Protein AF-A0A949JPJ9-F1 (afdb_monomer_lite)

pLDDT: mean 74.1, std 11.25, range [45.0, 89.06]

Foldseek 3Di:
DDDPCCVPLVVCVVVVVDDPVSVVVVVVVCVVDVVSVVVSVVVVVVCVVVVVPPPPPPPPVVVVVVCVVVVVVCPVVVVVVVVVVVLVVVLVVLVVVLVVCVVDPDPVSVVSVVVSVVSVVVVVVVVVVVVVCVVPVPCPPDDD

Radius of gyration: 37.32 Å; chains: 1; bounding box: 60×47×102 Å

Sequence (144 aa):
MSCNRMESDGMRYLDHEMTADEIAEFEKHLTECGTCRTMMEEMGRLDAFTGRMKIKDPVDSFMEGYWKSIYRRFERKTAWIVIIAGASVAVLYLLIMMFREIGKLTFGTGVMLVLLAGLITLLISVIRERFHQKKSDRYKDIVR

Secondary structure (DSSP, 8-state):
---THHHHHHHHHHTT-S-HHHHHHHHHHHHH-HHHHHHHHHHHHHHHHHTT-----THHHHHHHHHHHHHHHHHHHHHHHHHHHHHHHHHHHHHHHHHHHTT---HHHHHHHHHHHHHHHHHHHHHHHHHHHHHH-TTTT---

Structure (mmCIF, N/CA/C/O backbone):
data_AF-A0A949JPJ9-F1
#
_entry.id   AF-A0A949JPJ9-F1
#
loop_
_atom_site.group_PDB
_atom_site.id
_atom_site.type_symbol
_atom_site.label_atom_id
_atom_site.label_alt_id
_atom_site.label_comp_id
_atom_site.label_asym_id
_atom_site.label_entity_id
_atom_site.label_seq_id
_atom_site.pdbx_PDB_ins_code
_atom_site.Cartn_x
_atom_site.Cartn_y
_atom_site.Cartn_z
_atom_site.occupancy
_atom_site.B_iso_or_equiv
_atom_site.auth_seq_id
_atom_site.auth_comp_id
_atom_site.auth_asym_id
_atom_site.auth_atom_id
_atom_site.pdbx_PDB_model_num
ATOM 1 N N . MET A 1 1 ? -21.372 -12.791 58.513 1.00 45.00 1 MET A N 1
ATOM 2 C CA . MET A 1 1 ? -20.885 -14.125 58.110 1.00 45.00 1 MET A CA 1
ATOM 3 C C . MET A 1 1 ? -20.699 -14.092 56.607 1.00 45.00 1 MET A C 1
ATOM 5 O O . MET A 1 1 ? -21.661 -13.811 55.908 1.00 45.00 1 MET A O 1
ATOM 9 N N . SER A 1 2 ? -19.465 -14.240 56.136 1.00 52.78 2 SER A N 1
ATOM 10 C CA . SER A 1 2 ? -19.103 -14.223 54.716 1.00 52.78 2 SER A CA 1
ATOM 11 C C . SER A 1 2 ? -19.621 -15.490 54.037 1.00 52.78 2 SER A C 1
ATOM 13 O O . SER A 1 2 ? -19.233 -16.595 54.415 1.00 52.78 2 SER A O 1
ATOM 15 N N . CYS A 1 3 ? -20.527 -15.349 53.073 1.00 69.00 3 CYS A N 1
ATOM 16 C CA . CYS A 1 3 ? -20.958 -16.470 52.249 1.00 69.00 3 CYS A CA 1
ATOM 17 C C . CYS A 1 3 ? -19.952 -16.671 51.106 1.00 69.00 3 CYS A C 1
ATOM 19 O O . CYS A 1 3 ? -19.842 -15.808 50.240 1.00 69.00 3 CYS A O 1
ATOM 21 N N . ASN A 1 4 ? -19.244 -17.805 51.091 1.00 72.69 4 ASN A N 1
ATOM 22 C CA . ASN A 1 4 ? -18.257 -18.118 50.046 1.00 72.69 4 ASN A CA 1
ATOM 23 C C . ASN A 1 4 ? -18.875 -18.357 48.657 1.00 72.69 4 ASN A C 1
ATOM 25 O O . ASN A 1 4 ? -18.163 -18.246 47.668 1.00 72.69 4 ASN A O 1
ATOM 29 N N . ARG A 1 5 ? -20.183 -18.658 48.552 1.00 74.94 5 ARG A N 1
ATOM 30 C CA . ARG A 1 5 ? -20.838 -18.881 47.244 1.00 74.94 5 ARG A CA 1
ATOM 31 C C . ARG A 1 5 ? -20.842 -17.631 46.369 1.00 74.94 5 ARG A C 1
ATOM 33 O O . ARG A 1 5 ? -20.810 -17.743 45.153 1.00 74.94 5 ARG A O 1
ATOM 40 N N . MET A 1 6 ? -20.850 -16.443 46.972 1.00 76.69 6 MET A N 1
ATOM 41 C CA . MET A 1 6 ? -20.872 -15.190 46.215 1.00 76.69 6 MET A CA 1
ATOM 42 C C . MET A 1 6 ? -19.583 -14.964 45.408 1.00 76.69 6 MET A C 1
ATOM 44 O O . MET A 1 6 ? -19.630 -14.344 44.351 1.00 76.69 6 MET A O 1
ATOM 48 N N . GLU A 1 7 ? -18.448 -15.481 45.886 1.00 72.38 7 GLU A N 1
ATOM 49 C CA . GLU A 1 7 ? -17.140 -15.303 45.246 1.00 72.38 7 GLU A CA 1
ATOM 50 C C . GLU A 1 7 ? -17.019 -16.097 43.934 1.00 72.38 7 GLU A C 1
ATOM 52 O O . GLU A 1 7 ? -16.383 -15.626 42.995 1.00 72.38 7 GLU A O 1
ATOM 57 N N . SER A 1 8 ? -17.669 -17.264 43.836 1.00 78.81 8 SER A N 1
ATOM 58 C CA . SER A 1 8 ? -17.659 -18.101 42.629 1.00 78.81 8 SER A CA 1
ATOM 59 C C . SER A 1 8 ? -18.880 -17.894 41.736 1.00 78.81 8 SER A C 1
ATOM 61 O O . SER A 1 8 ? -18.748 -17.788 40.518 1.00 78.81 8 SER A O 1
ATOM 63 N N . ASP A 1 9 ? -20.073 -17.849 42.327 1.00 85.00 9 ASP A N 1
ATOM 64 C CA . ASP A 1 9 ? -21.324 -17.977 41.578 1.00 85.00 9 ASP A CA 1
ATOM 65 C C . ASP A 1 9 ? -21.844 -16.609 41.112 1.00 85.00 9 ASP A C 1
ATOM 67 O O . ASP A 1 9 ? -22.462 -16.514 40.054 1.00 85.00 9 ASP A O 1
ATOM 71 N N . GLY A 1 10 ? -21.527 -15.529 41.841 1.00 84.56 10 GLY A N 1
ATOM 72 C CA . GLY A 1 10 ? -21.972 -14.171 41.508 1.00 84.56 10 GLY A CA 1
ATOM 73 C C . GLY A 1 10 ? -21.426 -13.659 40.171 1.00 84.56 10 GLY A C 1
ATOM 74 O O . GLY A 1 10 ? -22.181 -13.114 39.369 1.00 84.56 10 GLY A O 1
ATOM 75 N N . MET A 1 11 ? -20.136 -13.887 39.898 1.00 83.06 11 MET A N 1
ATOM 76 C CA . MET A 1 11 ? -19.514 -13.501 38.622 1.00 83.06 11 MET A CA 1
ATOM 77 C C . MET A 1 11 ? -20.040 -14.348 37.460 1.00 83.06 11 MET A C 1
ATOM 79 O O . MET A 1 11 ? -20.464 -13.797 36.451 1.00 83.06 11 MET A O 1
ATOM 83 N N . ARG A 1 12 ? -20.120 -15.676 37.634 1.00 87.62 12 ARG A N 1
ATOM 84 C CA . ARG A 1 12 ? -20.667 -16.590 36.613 1.00 87.62 12 ARG A CA 1
ATOM 85 C C . ARG A 1 12 ? -22.110 -16.245 36.240 1.00 87.62 12 ARG A C 1
ATOM 87 O O . ARG A 1 12 ? -22.496 -16.384 35.081 1.00 87.62 12 ARG A O 1
ATOM 94 N N . TYR A 1 13 ? -22.905 -15.810 37.218 1.00 86.19 13 TYR A N 1
ATOM 95 C CA . TYR A 1 13 ? -24.275 -15.362 36.999 1.00 86.19 13 TYR A CA 1
ATOM 96 C C . TYR A 1 13 ? -24.336 -14.060 36.179 1.00 86.19 13 TYR A C 1
ATOM 98 O O . TYR A 1 13 ? -25.140 -13.969 35.251 1.00 86.19 13 TYR A O 1
ATOM 106 N N . LEU A 1 14 ? -23.474 -13.077 36.477 1.00 82.62 14 LEU A N 1
ATOM 107 C CA . LEU A 1 14 ? -23.388 -11.806 35.738 1.00 82.62 14 LEU A CA 1
ATOM 108 C C . LEU A 1 14 ? -22.874 -11.984 34.302 1.00 82.62 14 LEU A C 1
ATOM 110 O O . LEU A 1 14 ? -23.407 -11.361 33.389 1.00 82.62 14 LEU A O 1
ATOM 114 N N . ASP A 1 15 ? -21.899 -12.870 34.098 1.00 83.31 15 ASP A N 1
ATOM 115 C CA . ASP A 1 15 ? -21.307 -13.157 32.785 1.00 83.31 15 ASP A CA 1
ATOM 116 C C . ASP A 1 15 ? -22.159 -14.128 31.935 1.00 83.31 15 ASP A C 1
ATOM 118 O O . ASP A 1 15 ? -21.787 -14.479 30.816 1.00 83.31 15 ASP A O 1
ATOM 122 N N . HIS A 1 16 ? -23.327 -14.551 32.440 1.00 83.31 16 HIS A N 1
ATOM 123 C CA . HIS A 1 16 ? -24.234 -15.511 31.795 1.00 83.31 16 HIS A CA 1
ATOM 124 C C . HIS A 1 16 ? -23.594 -16.880 31.478 1.00 83.31 16 HIS A C 1
ATOM 126 O O . HIS A 1 16 ? -23.968 -17.547 30.512 1.00 83.31 16 HIS A O 1
ATOM 132 N N . GLU A 1 17 ? -22.664 -17.337 32.319 1.00 87.56 17 GLU A N 1
ATOM 133 C CA . GLU A 1 17 ? -21.939 -18.609 32.160 1.00 87.56 17 GLU A CA 1
ATOM 134 C C . GLU A 1 17 ? -22.577 -19.787 32.924 1.00 87.56 17 GLU A C 1
ATOM 136 O O . GLU A 1 17 ? -22.012 -20.883 33.000 1.00 87.56 17 GLU A O 1
ATOM 141 N N . MET A 1 18 ? -23.744 -19.570 33.534 1.00 88.81 18 MET A N 1
ATOM 142 C CA . MET A 1 18 ? -24.477 -20.589 34.288 1.00 88.81 18 MET A CA 1
ATOM 143 C C . MET A 1 18 ? -25.551 -21.270 33.438 1.00 88.81 18 MET A C 1
ATOM 145 O O . MET A 1 18 ? -26.217 -20.653 32.606 1.00 88.81 18 MET A O 1
ATOM 149 N N . THR A 1 19 ? -25.753 -22.560 33.684 1.00 89.06 19 THR A N 1
ATOM 150 C CA . THR A 1 19 ? -26.879 -23.320 33.130 1.00 89.06 19 THR A CA 1
ATOM 151 C C . THR A 1 19 ? -28.195 -22.952 33.825 1.00 89.06 19 THR A C 1
ATOM 153 O O . THR A 1 19 ? -28.204 -22.390 34.919 1.00 89.06 19 THR A O 1
ATOM 156 N N . ALA A 1 20 ? -29.336 -23.286 33.213 1.00 87.50 20 ALA A N 1
ATOM 157 C CA . ALA A 1 20 ? -30.656 -22.957 33.766 1.00 87.50 20 ALA A CA 1
ATOM 158 C C . ALA A 1 20 ? -30.894 -23.543 35.174 1.00 87.50 20 ALA A C 1
ATOM 160 O O . ALA A 1 20 ? -31.513 -22.892 36.015 1.00 87.50 20 ALA A O 1
ATOM 161 N N . ASP A 1 21 ? -30.366 -24.741 35.440 1.00 87.69 21 ASP A N 1
ATOM 162 C CA . ASP A 1 21 ? -30.490 -25.403 36.742 1.00 87.69 21 ASP A CA 1
ATOM 163 C C . ASP A 1 21 ? -29.634 -24.707 37.816 1.00 87.69 21 ASP A C 1
ATOM 165 O O . ASP A 1 21 ? -30.104 -24.475 38.931 1.00 87.69 21 ASP A O 1
ATOM 169 N N . GLU A 1 22 ? -28.406 -24.302 37.466 1.00 86.69 22 GLU A N 1
ATOM 170 C CA . GLU A 1 22 ? -27.508 -23.548 38.353 1.00 86.69 22 GLU A CA 1
ATOM 171 C C . GLU A 1 22 ? -28.067 -22.157 38.684 1.00 86.69 22 GLU A C 1
ATOM 173 O O . GLU A 1 22 ? -27.981 -21.711 39.828 1.00 86.69 22 GLU A O 1
ATOM 178 N N . ILE A 1 23 ? -28.689 -21.493 37.704 1.00 86.75 23 ILE A N 1
ATOM 179 C CA . ILE A 1 23 ? -29.367 -20.207 37.901 1.00 86.75 23 ILE A CA 1
ATOM 180 C C . ILE A 1 23 ? -30.493 -20.354 38.925 1.00 86.75 23 ILE A C 1
ATOM 182 O O . ILE A 1 23 ? -30.546 -19.596 39.892 1.00 86.75 23 ILE A O 1
ATOM 186 N N . ALA A 1 24 ? -31.362 -21.355 38.763 1.00 87.94 24 ALA A N 1
ATOM 187 C CA . ALA A 1 24 ? -32.480 -21.575 39.677 1.00 87.94 24 ALA A CA 1
ATOM 188 C C . ALA A 1 24 ? -32.014 -21.897 41.110 1.00 87.94 24 ALA A C 1
ATOM 190 O O . ALA A 1 24 ? -32.668 -21.517 42.086 1.00 87.94 24 ALA A O 1
ATOM 191 N N . GLU A 1 25 ? -30.888 -22.599 41.262 1.00 87.69 25 GLU A N 1
ATOM 192 C CA . GLU A 1 25 ? -30.287 -22.867 42.569 1.00 87.69 25 GLU A CA 1
ATOM 193 C C . GLU A 1 25 ? -29.701 -21.596 43.205 1.00 87.69 25 GLU A C 1
ATOM 195 O O . GLU A 1 25 ? -29.910 -21.336 44.395 1.00 87.69 25 GLU A O 1
ATOM 200 N N . PHE A 1 26 ? -29.013 -20.774 42.413 1.00 86.81 26 PHE A N 1
ATOM 201 C CA . PHE A 1 26 ? -28.433 -19.519 42.879 1.00 86.81 26 PHE A CA 1
ATOM 202 C C . PHE A 1 26 ? -29.508 -18.483 43.240 1.00 86.81 26 PHE A C 1
ATOM 204 O O . PHE A 1 26 ? -29.418 -17.834 44.282 1.00 86.81 26 PHE A O 1
ATOM 211 N N . GLU A 1 27 ? -30.590 -18.385 42.468 1.00 87.81 27 GLU A N 1
ATOM 212 C CA . GLU A 1 27 ? -31.729 -17.516 42.786 1.00 87.81 27 GLU A CA 1
ATOM 213 C C . GLU A 1 27 ? -32.408 -17.914 44.101 1.00 87.81 27 GLU A C 1
ATOM 215 O O . GLU A 1 27 ? -32.699 -17.050 44.933 1.00 87.81 27 GLU A O 1
ATOM 220 N N . LYS A 1 28 ? -32.592 -19.218 44.352 1.00 88.12 28 LYS A N 1
ATOM 221 C CA . LYS A 1 28 ? -33.067 -19.703 45.660 1.00 88.12 28 LYS A CA 1
ATOM 222 C C . LYS A 1 28 ? -32.140 -19.245 46.781 1.00 88.12 28 LYS A C 1
ATOM 224 O O . LYS A 1 28 ? -32.609 -18.703 47.781 1.00 88.12 28 LYS A O 1
ATOM 229 N N . HIS A 1 29 ? -30.829 -19.360 46.591 1.00 86.44 29 HIS A N 1
ATOM 230 C CA . HIS A 1 29 ? -29.860 -18.879 47.570 1.00 86.44 29 HIS A CA 1
ATOM 231 C C . HIS A 1 29 ? -29.969 -17.361 47.827 1.00 86.44 29 HIS A C 1
ATOM 233 O O . HIS A 1 29 ? -29.903 -16.931 48.980 1.00 86.44 29 HIS A O 1
ATOM 239 N N . LEU A 1 30 ? -30.221 -16.543 46.800 1.0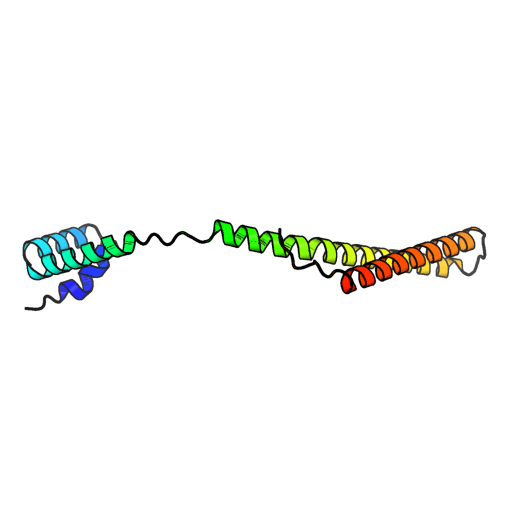0 85.44 30 LEU A N 1
ATOM 240 C CA . LEU A 1 30 ? -30.454 -15.096 46.946 1.00 85.44 30 LEU A CA 1
ATOM 241 C C . LEU A 1 30 ? -31.743 -14.765 47.722 1.00 85.44 30 LEU A C 1
ATOM 243 O O . LEU A 1 30 ? -31.840 -13.706 48.360 1.00 85.44 30 LEU A O 1
ATOM 247 N N . THR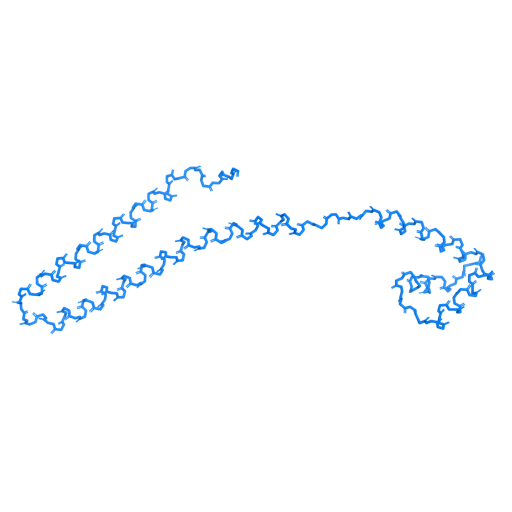 A 1 31 ? -32.742 -15.655 47.710 1.00 86.38 31 THR A N 1
ATOM 248 C CA . THR A 1 31 ? -33.947 -15.488 48.541 1.00 86.38 31 THR A CA 1
ATOM 249 C C . THR A 1 31 ? -33.674 -15.735 50.026 1.00 86.38 31 THR A C 1
ATOM 251 O O . THR A 1 31 ? -34.223 -15.023 50.869 1.00 86.38 31 THR A O 1
ATOM 254 N N . GLU A 1 32 ? -32.770 -16.661 50.341 1.00 85.81 32 GLU A N 1
ATOM 255 C CA . GLU A 1 32 ? -32.435 -17.072 51.710 1.00 85.81 32 GLU A CA 1
ATOM 256 C C . GLU A 1 32 ? -31.308 -16.230 52.331 1.00 85.81 32 GLU A C 1
ATOM 258 O O . GLU A 1 32 ? -31.281 -16.008 53.543 1.00 85.81 32 GLU A O 1
ATOM 263 N N . CYS A 1 33 ? -30.380 -15.722 51.514 1.00 86.31 33 CYS A N 1
ATOM 264 C CA . CYS A 1 33 ? -29.193 -15.006 51.969 1.00 86.31 33 CYS A CA 1
ATOM 265 C C . CYS A 1 33 ? -29.270 -13.500 51.670 1.00 86.31 33 CYS A C 1
ATOM 267 O O . CYS A 1 33 ? -28.976 -13.039 50.565 1.00 86.31 33 CYS A O 1
ATOM 269 N N . GLY A 1 34 ? -29.603 -12.703 52.692 1.00 82.06 34 GLY A N 1
ATOM 270 C CA . GLY A 1 34 ? -29.689 -11.242 52.568 1.00 82.06 34 GLY A CA 1
ATOM 271 C C . GLY A 1 34 ? -28.367 -10.563 52.182 1.00 82.06 34 GLY A C 1
ATOM 272 O O . GLY A 1 34 ? -28.383 -9.577 51.456 1.00 82.06 34 GLY A O 1
ATOM 273 N N . THR A 1 35 ? -27.219 -11.105 52.601 1.00 83.81 35 THR A N 1
ATOM 274 C CA . THR A 1 35 ? -25.894 -10.555 52.257 1.00 83.81 35 THR A CA 1
ATOM 275 C C . THR A 1 35 ? -25.557 -10.698 50.775 1.00 83.81 35 THR A C 1
ATOM 277 O O . THR A 1 35 ? -25.060 -9.749 50.175 1.00 83.81 35 THR A O 1
ATOM 280 N N . CYS A 1 36 ? -25.850 -11.854 50.171 1.00 83.75 36 CYS A N 1
ATOM 281 C CA . CYS A 1 36 ? -25.592 -12.085 48.747 1.00 83.75 36 CYS A CA 1
ATOM 282 C C . CYS A 1 36 ? -26.517 -11.240 47.867 1.00 83.75 36 CYS A C 1
ATOM 284 O O . CYS A 1 36 ? -26.081 -10.719 46.845 1.00 83.75 36 CYS A O 1
ATOM 286 N N . ARG A 1 37 ? -27.765 -11.027 48.307 1.00 85.56 37 ARG A N 1
ATOM 287 C CA . ARG A 1 37 ? -28.707 -10.126 47.632 1.00 85.56 37 ARG A CA 1
ATOM 288 C C . ARG A 1 37 ? -28.180 -8.696 47.557 1.00 85.56 37 ARG A C 1
ATOM 290 O O . ARG A 1 37 ? -28.118 -8.140 46.467 1.00 85.56 37 ARG A O 1
ATOM 297 N N . THR A 1 38 ? -27.754 -8.128 48.686 1.00 85.69 38 THR A N 1
ATOM 298 C CA . THR A 1 38 ? -27.206 -6.763 48.713 1.00 85.69 38 THR A CA 1
ATOM 299 C C . THR A 1 38 ? -25.985 -6.633 47.802 1.00 85.69 38 THR A C 1
ATOM 301 O O . THR A 1 38 ? -25.875 -5.667 47.055 1.00 85.69 38 THR A O 1
ATOM 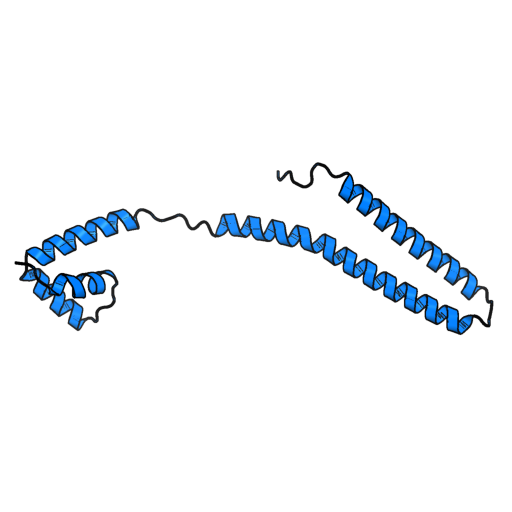304 N N . MET A 1 39 ? -25.097 -7.629 47.808 1.00 83.56 39 MET A N 1
ATOM 305 C CA . MET A 1 39 ? -23.889 -7.614 46.981 1.00 83.56 39 MET A CA 1
ATOM 306 C C . MET A 1 39 ? -24.204 -7.709 45.475 1.00 83.56 39 MET A C 1
ATOM 308 O O . MET A 1 39 ? -23.602 -6.990 44.681 1.00 83.56 39 MET A O 1
ATOM 312 N N . MET A 1 40 ? -25.192 -8.523 45.080 1.00 86.19 40 MET A N 1
ATOM 313 C CA . MET A 1 40 ? -25.695 -8.577 43.699 1.00 86.19 40 MET A CA 1
ATOM 314 C C . MET A 1 40 ? -26.333 -7.255 43.252 1.00 86.19 40 MET A C 1
ATOM 316 O O . MET A 1 40 ? -26.117 -6.815 42.124 1.00 86.19 40 MET A O 1
ATOM 320 N N . GLU A 1 41 ? -27.090 -6.592 44.129 1.00 85.56 41 GLU A N 1
ATOM 321 C CA . GLU A 1 41 ? -27.666 -5.274 43.837 1.00 85.56 41 GLU A CA 1
ATOM 322 C C . GLU A 1 41 ? -26.582 -4.201 43.646 1.00 85.56 41 GLU A C 1
ATOM 324 O O . GLU A 1 41 ? -26.697 -3.349 42.762 1.00 85.56 41 GLU A O 1
ATOM 329 N N . GLU A 1 42 ? -25.515 -4.236 44.447 1.00 85.31 42 GLU A N 1
ATOM 330 C CA . GLU A 1 42 ? -24.371 -3.329 44.310 1.00 85.31 42 GLU A CA 1
ATOM 331 C C . GLU A 1 42 ? -23.602 -3.559 43.002 1.00 85.31 42 GLU A C 1
ATOM 333 O O . GLU A 1 42 ? -23.307 -2.594 42.291 1.00 85.31 42 GLU A O 1
ATOM 338 N N . MET A 1 43 ? -23.339 -4.818 42.636 1.00 81.69 43 MET A N 1
ATOM 339 C CA . MET A 1 43 ? -22.692 -5.163 41.363 1.00 81.69 43 MET A CA 1
ATOM 340 C C . MET A 1 43 ? -23.549 -4.767 40.156 1.00 81.69 43 MET A C 1
ATOM 342 O O . MET A 1 43 ? -23.038 -4.143 39.228 1.00 81.69 43 MET A O 1
ATOM 346 N N . GLY A 1 44 ? -24.861 -5.024 40.195 1.00 80.44 44 GLY A N 1
ATOM 347 C CA . GLY A 1 44 ? -25.780 -4.613 39.130 1.00 80.44 44 GLY A CA 1
ATOM 348 C C . GLY A 1 44 ? -25.848 -3.092 38.949 1.00 80.44 44 GLY A C 1
ATOM 349 O O . GLY A 1 44 ? -25.982 -2.596 37.830 1.00 80.44 44 GLY A O 1
ATOM 350 N N . ARG A 1 45 ? -25.688 -2.314 40.031 1.00 82.00 45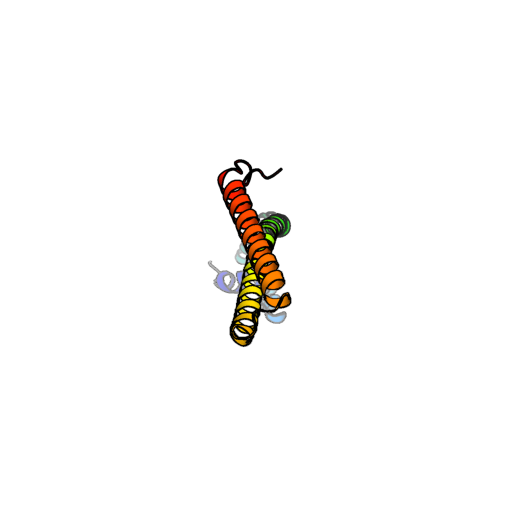 ARG A N 1
ATOM 351 C CA . ARG A 1 45 ? -25.555 -0.850 39.926 1.00 82.00 45 ARG A CA 1
ATOM 352 C C . ARG A 1 45 ? -24.271 -0.457 39.206 1.00 82.00 45 ARG A C 1
ATOM 354 O O . ARG A 1 45 ? -24.328 0.429 38.357 1.00 82.00 45 ARG A O 1
ATOM 361 N N . LEU A 1 46 ? -23.139 -1.083 39.533 1.00 78.31 46 LEU A N 1
ATOM 362 C CA . LEU A 1 46 ? -21.859 -0.805 38.876 1.00 78.31 46 LEU A CA 1
ATOM 363 C C . LEU A 1 46 ? -21.910 -1.137 37.383 1.00 78.31 46 LEU A C 1
ATOM 365 O O . LEU A 1 46 ? -21.517 -0.289 36.585 1.00 78.31 46 LEU A O 1
ATOM 369 N N . ASP A 1 47 ? -22.481 -2.284 37.014 1.00 75.56 47 ASP A N 1
ATOM 370 C CA . ASP A 1 47 ? -22.680 -2.676 35.615 1.00 75.56 47 ASP A CA 1
ATOM 371 C C . ASP A 1 47 ? -23.568 -1.673 34.854 1.00 75.56 47 ASP A C 1
ATOM 373 O O . ASP A 1 47 ? -23.228 -1.192 33.773 1.00 75.56 47 ASP A O 1
ATOM 377 N N . ALA A 1 48 ? -24.653 -1.201 35.475 1.00 74.94 48 ALA A N 1
ATOM 378 C CA . ALA A 1 48 ? -25.491 -0.152 34.893 1.00 74.94 48 ALA A CA 1
ATOM 379 C C . ALA A 1 48 ? -24.769 1.210 34.746 1.00 74.94 48 ALA A C 1
ATOM 381 O O . ALA A 1 48 ? -25.158 2.047 33.921 1.00 74.94 48 ALA A O 1
ATOM 382 N N . PHE A 1 49 ? -23.736 1.491 35.547 1.00 72.56 49 PHE A N 1
ATOM 383 C CA . PHE A 1 49 ? -22.901 2.689 35.399 1.00 72.56 49 PHE A CA 1
ATOM 384 C C . PHE A 1 49 ? -21.832 2.519 34.313 1.00 72.56 49 PHE A C 1
ATOM 386 O O . PHE A 1 49 ? -21.635 3.445 33.523 1.00 72.56 49 PHE A O 1
ATOM 393 N N . THR A 1 50 ? -21.180 1.360 34.229 1.00 68.19 50 THR A N 1
ATOM 394 C CA . THR A 1 50 ? -20.136 1.073 33.234 1.00 68.19 50 THR A CA 1
ATOM 395 C C . THR A 1 50 ? -20.718 0.807 31.848 1.00 68.19 50 THR A C 1
ATOM 397 O O . THR A 1 50 ? -20.207 1.354 30.874 1.00 68.19 50 THR A O 1
ATOM 400 N N . GLY A 1 51 ? -21.844 0.099 31.737 1.00 65.12 51 GLY A N 1
ATOM 401 C CA . GLY A 1 51 ? -22.548 -0.152 30.473 1.00 65.12 51 GLY A CA 1
ATOM 402 C C . GLY A 1 51 ? -23.090 1.116 29.796 1.00 65.12 51 GLY A C 1
ATOM 403 O O . GLY A 1 51 ? -23.277 1.155 28.579 1.00 65.12 51 GLY A O 1
ATOM 404 N N . ARG A 1 52 ? -23.283 2.205 30.557 1.00 58.88 52 ARG A N 1
ATOM 405 C CA . ARG A 1 52 ? -23.615 3.536 30.011 1.00 58.88 52 ARG A CA 1
ATOM 406 C C . ARG A 1 52 ? -22.416 4.259 29.403 1.00 58.88 52 ARG A C 1
ATOM 408 O O . ARG A 1 52 ? -22.612 5.164 28.590 1.00 58.88 52 ARG A O 1
ATOM 415 N N . MET A 1 53 ? -21.190 3.843 29.716 1.00 58.00 53 MET A N 1
ATOM 416 C CA . MET A 1 53 ? -19.999 4.245 28.972 1.00 58.00 53 MET A CA 1
ATOM 417 C C . MET A 1 53 ? -19.893 3.387 27.715 1.00 58.00 53 MET A C 1
ATOM 419 O O . MET A 1 53 ? -18.984 2.579 27.554 1.00 58.00 53 MET A O 1
ATOM 423 N N . LYS A 1 54 ? -20.846 3.567 26.798 1.00 56.09 54 LYS A N 1
ATOM 424 C CA . LYS A 1 54 ? -20.737 3.027 25.447 1.00 56.09 54 LYS A CA 1
ATOM 425 C C . LYS A 1 54 ? -19.574 3.762 24.780 1.00 56.09 54 LYS A C 1
ATOM 427 O O . LYS A 1 54 ? -19.745 4.866 24.260 1.00 56.09 54 LYS A O 1
ATOM 432 N N . ILE A 1 55 ? -18.370 3.198 24.892 1.00 58.28 55 ILE A N 1
ATOM 433 C CA . ILE A 1 55 ? -17.190 3.681 24.182 1.00 58.28 55 ILE A CA 1
ATOM 434 C C . ILE A 1 55 ? -17.589 3.684 22.713 1.00 58.28 55 ILE A C 1
ATOM 436 O O . ILE A 1 55 ? -17.936 2.653 22.144 1.00 58.28 55 ILE A O 1
ATOM 440 N N . LYS A 1 56 ? -17.655 4.879 22.132 1.00 54.03 56 LYS A N 1
ATOM 441 C CA . LYS A 1 56 ? -17.982 5.054 20.724 1.00 54.03 56 LYS A CA 1
ATOM 442 C C . LYS A 1 56 ? -16.893 4.335 19.934 1.00 54.03 56 LYS A C 1
ATOM 444 O O . LYS A 1 56 ? -15.756 4.800 19.951 1.00 54.03 56 LYS A O 1
ATOM 449 N N . ASP A 1 57 ? -17.237 3.214 19.304 1.00 56.78 57 ASP A N 1
ATOM 450 C CA . ASP A 1 57 ? -16.317 2.429 18.483 1.00 56.78 57 ASP A CA 1
ATOM 451 C C . ASP A 1 57 ? -15.609 3.362 17.487 1.00 56.78 57 ASP A C 1
ATOM 453 O O . ASP A 1 57 ? -16.264 3.941 16.615 1.00 56.78 57 ASP A O 1
ATOM 457 N N . PRO A 1 58 ? -14.282 3.562 17.592 1.00 57.66 58 PRO A N 1
ATOM 458 C CA . PRO A 1 58 ? -13.553 4.475 16.716 1.00 57.66 58 PRO A CA 1
ATOM 459 C C . PRO A 1 58 ? -13.290 3.855 15.332 1.00 57.66 58 PRO A C 1
ATOM 461 O O . PRO A 1 58 ? -12.387 4.287 14.619 1.00 57.66 58 PRO A O 1
ATOM 464 N N . VAL A 1 59 ? -14.036 2.814 14.957 1.00 59.31 59 VAL A N 1
ATOM 465 C CA . VAL A 1 59 ? -13.686 1.923 13.849 1.00 59.31 59 VAL A CA 1
ATOM 466 C C . VAL A 1 59 ? -13.887 2.607 12.497 1.00 59.31 59 VAL A C 1
ATOM 468 O O . VAL A 1 59 ? -13.001 2.528 11.648 1.00 59.31 59 VAL A O 1
ATOM 471 N N . ASP A 1 60 ? -14.967 3.366 12.313 1.00 57.91 60 ASP A N 1
ATOM 472 C CA . ASP A 1 60 ? -15.304 3.873 10.977 1.00 57.91 60 ASP A CA 1
ATOM 473 C C . ASP A 1 60 ? -14.435 5.067 10.551 1.00 57.91 60 ASP A C 1
ATOM 475 O O . ASP A 1 60 ? -13.861 5.070 9.460 1.00 57.91 60 ASP A O 1
ATOM 479 N N . SER A 1 61 ? -14.235 6.058 11.426 1.00 57.66 61 SER A N 1
ATOM 480 C CA . SER A 1 61 ? -13.439 7.247 11.080 1.00 57.66 61 SER A CA 1
ATOM 481 C C . SER A 1 61 ? -11.934 6.966 11.005 1.00 57.66 61 SER A C 1
ATOM 483 O O . SER A 1 61 ? -11.218 7.610 10.232 1.00 57.66 61 SER A O 1
ATOM 485 N N . PHE A 1 62 ? -11.437 5.992 11.773 1.00 59.78 62 PHE A N 1
ATOM 486 C CA . PHE A 1 62 ? -10.029 5.602 11.744 1.00 59.78 62 PHE A CA 1
ATOM 487 C C . PHE A 1 62 ? -9.694 4.755 10.508 1.00 59.78 62 PHE A C 1
ATOM 489 O O . PHE A 1 62 ? -8.657 4.971 9.871 1.00 59.78 62 PHE A O 1
ATOM 496 N N . MET A 1 63 ? -10.584 3.834 10.118 1.00 59.97 63 MET A N 1
ATOM 497 C CA . MET A 1 63 ? -10.370 2.983 8.944 1.00 59.97 63 MET A CA 1
ATOM 498 C C . MET A 1 63 ? -10.390 3.782 7.643 1.00 59.97 63 MET A C 1
ATOM 500 O O . MET A 1 63 ? -9.503 3.599 6.804 1.00 59.97 63 MET A O 1
ATOM 504 N N . GLU A 1 64 ? -11.322 4.726 7.486 1.00 61.41 64 GLU A N 1
ATOM 505 C CA . GLU A 1 64 ? -11.377 5.566 6.285 1.00 61.41 64 GLU A CA 1
ATOM 506 C C . GLU A 1 64 ? -10.079 6.360 6.069 1.00 61.41 64 GLU A C 1
ATOM 508 O O . GLU A 1 64 ? -9.556 6.413 4.952 1.00 61.41 64 GLU A O 1
ATOM 513 N N . GLY A 1 65 ? -9.504 6.936 7.131 1.00 62.38 65 GLY A N 1
ATOM 514 C CA . GLY A 1 65 ? -8.245 7.683 7.051 1.00 62.38 65 GLY A CA 1
ATOM 515 C C . GLY A 1 65 ? -7.041 6.803 6.698 1.00 62.38 65 GLY A C 1
ATOM 516 O O . GLY A 1 65 ? -6.225 7.166 5.839 1.00 62.38 65 GLY A O 1
ATOM 517 N N . TYR A 1 66 ? -6.952 5.623 7.317 1.00 62.62 66 TYR A N 1
ATOM 518 C CA . TYR A 1 66 ? -5.856 4.677 7.114 1.00 62.62 66 TYR A CA 1
ATOM 519 C C . TYR A 1 66 ? -5.796 4.181 5.662 1.00 62.62 66 TYR A C 1
ATOM 521 O O . TYR A 1 66 ? -4.769 4.351 4.989 1.00 62.62 66 TYR A O 1
ATOM 529 N N . TRP A 1 67 ? -6.920 3.691 5.130 1.00 58.22 67 TRP A N 1
ATOM 530 C CA . TRP A 1 67 ? -7.015 3.187 3.757 1.00 58.22 67 TRP A CA 1
ATOM 531 C C . TRP A 1 67 ? -6.722 4.266 2.713 1.00 58.22 67 TRP A C 1
ATOM 533 O O . TRP A 1 67 ? -5.954 4.037 1.773 1.00 58.22 67 TRP A O 1
ATOM 543 N N . LYS A 1 68 ? -7.240 5.485 2.906 1.00 60.59 68 LYS A N 1
ATOM 544 C CA . LYS A 1 68 ? -7.030 6.598 1.967 1.00 60.59 68 LYS A CA 1
ATOM 545 C C . LYS A 1 68 ? -5.569 7.056 1.917 1.00 60.59 68 LYS A C 1
ATOM 547 O O . LYS A 1 68 ? -5.153 7.619 0.902 1.00 60.59 68 LYS A O 1
ATOM 552 N N . SER A 1 69 ? -4.795 6.872 2.990 1.00 59.81 69 SER A N 1
ATOM 553 C CA . SER A 1 69 ? -3.369 7.235 3.044 1.00 59.81 69 SER A CA 1
ATOM 554 C C . SER A 1 69 ? -2.469 6.189 2.373 1.00 59.81 69 SER A C 1
ATOM 556 O O . SER A 1 69 ? -1.504 6.541 1.687 1.00 59.81 69 SER A O 1
ATOM 558 N N . ILE A 1 70 ? -2.827 4.912 2.510 1.00 61.03 70 ILE A N 1
ATOM 559 C CA . ILE A 1 70 ? -2.086 3.783 1.950 1.00 61.03 70 ILE A CA 1
ATOM 560 C C . ILE A 1 70 ? -2.327 3.706 0.445 1.00 61.03 70 ILE A C 1
ATOM 562 O O . ILE A 1 70 ? -1.372 3.778 -0.330 1.00 61.03 70 ILE A O 1
ATOM 566 N N . TYR A 1 71 ? -3.585 3.682 0.007 1.00 58.72 71 TYR A N 1
ATOM 567 C CA . TYR A 1 71 ? -3.919 3.467 -1.403 1.00 58.72 71 TYR A CA 1
ATOM 568 C C . TYR A 1 71 ? -3.331 4.555 -2.322 1.00 58.72 71 TYR A C 1
ATOM 570 O O . TYR A 1 71 ? -2.642 4.260 -3.300 1.00 58.72 71 TYR A O 1
ATOM 578 N N . ARG A 1 72 ? -3.457 5.833 -1.925 1.00 58.34 72 ARG A N 1
ATOM 579 C CA . ARG A 1 72 ? -2.908 6.977 -2.682 1.00 58.34 72 ARG A CA 1
ATOM 580 C C . ARG A 1 72 ? -1.379 6.985 -2.766 1.00 58.34 72 ARG A C 1
ATOM 582 O O . ARG A 1 72 ? -0.818 7.542 -3.712 1.00 58.34 72 ARG A O 1
ATOM 589 N N . ARG A 1 73 ? -0.683 6.393 -1.788 1.00 61.22 73 ARG A N 1
ATOM 590 C CA . ARG A 1 73 ? 0.788 6.335 -1.761 1.00 61.22 73 ARG A CA 1
ATOM 591 C C . ARG A 1 73 ? 1.330 5.184 -2.612 1.00 61.22 73 ARG A C 1
ATOM 593 O O . ARG A 1 73 ? 2.424 5.321 -3.169 1.00 61.22 73 ARG A O 1
ATOM 600 N N . PHE A 1 74 ? 0.578 4.089 -2.728 1.00 59.00 74 PHE A N 1
ATOM 601 C CA . PHE A 1 74 ? 0.994 2.911 -3.482 1.00 59.00 74 PHE A CA 1
ATOM 602 C C . PHE A 1 74 ? 0.712 3.018 -4.977 1.00 59.00 74 PHE A C 1
ATOM 604 O O . PHE A 1 74 ? 1.621 2.702 -5.742 1.00 59.00 74 PHE A O 1
ATOM 611 N N . GLU A 1 75 ? -0.436 3.541 -5.417 1.00 64.56 75 GLU A N 1
ATOM 612 C CA . GLU A 1 75 ? -0.768 3.618 -6.854 1.00 64.56 75 GLU A CA 1
ATOM 613 C C . GLU A 1 75 ? 0.311 4.329 -7.674 1.00 64.56 75 GLU A C 1
ATOM 615 O O . GLU A 1 75 ? 0.805 3.808 -8.671 1.00 64.56 75 GLU A O 1
ATOM 620 N N . ARG A 1 76 ? 0.752 5.510 -7.225 1.00 66.31 76 ARG A N 1
ATOM 621 C CA . ARG A 1 76 ? 1.708 6.301 -8.009 1.00 66.31 76 ARG A CA 1
ATOM 622 C C . ARG A 1 76 ? 3.090 5.661 -8.044 1.00 66.31 76 ARG A C 1
ATOM 624 O O . ARG A 1 76 ? 3.735 5.691 -9.082 1.00 66.31 76 ARG A O 1
ATOM 631 N N . LYS A 1 77 ? 3.566 5.081 -6.938 1.00 66.25 77 LYS A N 1
ATOM 632 C CA . LYS A 1 77 ? 4.898 4.454 -6.901 1.00 66.25 77 LYS A CA 1
ATOM 633 C C . LYS A 1 77 ? 4.929 3.128 -7.658 1.00 66.25 77 LYS A C 1
ATOM 635 O O . LYS A 1 77 ? 5.881 2.887 -8.389 1.00 66.25 77 LYS A O 1
ATOM 640 N N . THR A 1 78 ? 3.899 2.300 -7.501 1.00 72.19 78 THR A N 1
ATOM 641 C CA . THR A 1 78 ? 3.816 0.994 -8.171 1.00 72.19 78 THR A CA 1
ATOM 642 C C . THR A 1 78 ? 3.632 1.147 -9.676 1.00 72.19 78 THR A C 1
ATOM 644 O O . THR A 1 78 ? 4.355 0.495 -10.425 1.00 72.19 78 THR A O 1
ATOM 647 N N . ALA A 1 79 ? 2.796 2.086 -10.134 1.00 73.81 79 ALA A N 1
ATOM 648 C CA . ALA A 1 79 ? 2.638 2.375 -11.559 1.00 73.81 79 ALA A CA 1
ATOM 649 C C . ALA A 1 79 ? 3.966 2.772 -12.228 1.00 73.81 79 ALA A C 1
ATOM 651 O O . ALA A 1 79 ? 4.293 2.269 -13.300 1.00 73.81 79 ALA A O 1
ATOM 652 N N . TRP A 1 80 ? 4.782 3.614 -11.580 1.00 73.38 80 TRP A N 1
ATOM 653 C CA . TRP A 1 80 ? 6.097 3.983 -12.119 1.00 73.38 80 TRP A CA 1
ATOM 654 C C . TRP A 1 80 ? 7.080 2.817 -12.158 1.00 73.38 80 TRP A C 1
ATOM 656 O O . TRP A 1 80 ? 7.829 2.701 -13.123 1.00 73.38 80 TRP A O 1
ATOM 666 N N . ILE A 1 81 ? 7.074 1.946 -11.146 1.00 77.81 81 ILE A N 1
ATOM 667 C CA . ILE A 1 81 ? 7.921 0.745 -11.142 1.00 77.81 81 ILE A CA 1
ATOM 668 C C . ILE A 1 81 ? 7.557 -0.153 -12.327 1.00 77.81 81 ILE A C 1
ATOM 670 O O . ILE A 1 81 ? 8.451 -0.589 -13.048 1.00 77.81 81 ILE A O 1
ATOM 674 N N . VAL A 1 82 ? 6.261 -0.367 -12.575 1.00 80.31 82 VAL A N 1
ATOM 675 C CA . VAL A 1 82 ? 5.782 -1.169 -13.710 1.00 80.31 82 VAL A CA 1
ATOM 676 C C . VAL A 1 82 ? 6.160 -0.527 -15.048 1.00 80.31 82 VAL A C 1
ATOM 678 O O . VAL A 1 82 ? 6.655 -1.225 -15.928 1.00 80.31 82 VAL A O 1
ATOM 681 N N . ILE A 1 83 ? 6.006 0.794 -15.200 1.00 79.56 83 ILE A N 1
ATOM 682 C CA . ILE A 1 83 ? 6.393 1.511 -16.428 1.00 79.56 83 ILE A CA 1
ATOM 683 C C . ILE A 1 83 ? 7.900 1.406 -16.682 1.00 79.56 83 ILE A C 1
ATOM 685 O O . ILE A 1 83 ? 8.311 1.111 -17.802 1.00 79.56 83 ILE A O 1
ATOM 689 N N . ILE A 1 84 ? 8.732 1.620 -15.659 1.00 81.44 84 ILE A N 1
ATOM 690 C CA . ILE A 1 84 ? 10.194 1.545 -15.793 1.00 81.44 84 ILE A CA 1
ATOM 691 C C . ILE A 1 84 ? 10.629 0.113 -16.116 1.00 81.44 84 ILE A C 1
ATOM 693 O O . ILE A 1 84 ? 11.469 -0.076 -16.992 1.00 81.44 84 ILE A O 1
ATOM 697 N N . ALA A 1 85 ? 10.047 -0.887 -15.451 1.00 83.44 85 ALA A N 1
ATOM 698 C CA . ALA A 1 85 ? 10.338 -2.292 -15.714 1.00 83.44 85 ALA A CA 1
ATOM 699 C C . ALA A 1 85 ? 9.897 -2.719 -17.125 1.00 83.44 85 ALA A C 1
ATOM 701 O O . ALA A 1 85 ? 10.653 -3.369 -17.838 1.00 83.44 85 ALA A O 1
ATOM 702 N N . GLY A 1 86 ? 8.705 -2.316 -17.572 1.00 82.12 86 GLY A N 1
ATOM 703 C CA . GLY A 1 86 ? 8.243 -2.598 -18.932 1.00 82.12 86 GLY A CA 1
ATOM 704 C C . GLY A 1 86 ? 9.115 -1.920 -19.989 1.00 82.12 86 GLY A C 1
ATOM 705 O O . GLY A 1 86 ? 9.501 -2.543 -20.977 1.00 82.12 86 GLY A O 1
ATOM 706 N N . ALA A 1 87 ? 9.494 -0.663 -19.758 1.00 83.56 87 ALA A N 1
ATOM 707 C CA . ALA A 1 87 ? 10.347 0.069 -20.679 1.00 83.56 87 ALA A CA 1
ATOM 708 C C . ALA A 1 87 ? 11.783 -0.479 -20.724 1.00 83.56 87 ALA A C 1
ATOM 710 O O . ALA A 1 87 ? 12.369 -0.533 -21.803 1.00 83.56 87 ALA A O 1
ATOM 711 N N . SER A 1 88 ? 12.347 -0.938 -19.602 1.00 82.06 88 SER A N 1
ATOM 712 C CA . SER A 1 88 ? 13.675 -1.563 -19.597 1.00 82.06 88 SER A CA 1
ATOM 713 C C . SER A 1 88 ? 13.685 -2.882 -20.370 1.00 82.06 88 SER A C 1
ATOM 715 O O . SER A 1 88 ? 14.591 -3.104 -21.173 1.00 82.06 88 SER A O 1
ATOM 717 N N . VAL A 1 89 ? 12.650 -3.715 -20.205 1.00 86.56 89 VAL A N 1
ATOM 718 C CA . VAL A 1 89 ? 12.466 -4.954 -20.978 1.00 86.56 89 VAL A CA 1
ATOM 719 C C . VAL A 1 89 ? 12.312 -4.651 -22.469 1.00 86.56 89 VAL A C 1
ATOM 721 O O . VAL A 1 89 ? 12.956 -5.304 -23.289 1.00 86.56 89 VAL A O 1
ATOM 724 N N . ALA A 1 90 ? 11.524 -3.634 -22.832 1.00 80.81 90 ALA A N 1
ATOM 725 C CA . ALA A 1 90 ? 11.353 -3.221 -24.225 1.00 80.81 90 ALA A CA 1
ATOM 726 C C . ALA A 1 90 ? 12.674 -2.749 -24.855 1.00 80.81 90 ALA A C 1
ATOM 728 O O . ALA A 1 90 ? 13.010 -3.166 -25.962 1.00 80.81 90 ALA A O 1
ATOM 729 N N . VAL A 1 91 ? 13.458 -1.933 -24.141 1.00 83.12 91 VAL A N 1
ATOM 730 C CA . VAL A 1 91 ? 14.785 -1.491 -24.600 1.00 83.12 91 VAL A CA 1
ATOM 731 C C . VAL A 1 91 ? 15.728 -2.683 -24.769 1.00 83.12 91 VAL A C 1
ATOM 733 O O . VAL A 1 91 ? 16.376 -2.795 -25.804 1.00 83.12 91 VAL A O 1
ATOM 736 N N . LEU A 1 92 ? 15.776 -3.607 -23.804 1.00 83.88 92 LEU A N 1
ATOM 737 C CA . LEU A 1 92 ? 16.582 -4.831 -23.893 1.00 83.88 92 LEU A CA 1
ATOM 738 C C . LEU A 1 92 ? 16.206 -5.685 -25.108 1.00 83.88 92 LEU A C 1
ATOM 740 O O . LEU A 1 92 ? 17.088 -6.138 -25.836 1.00 83.88 92 LEU A O 1
ATOM 744 N N . TYR A 1 93 ? 14.910 -5.872 -25.353 1.00 82.94 93 TYR A N 1
ATOM 745 C CA . TYR A 1 93 ? 14.422 -6.623 -26.506 1.00 82.94 93 TYR A CA 1
ATOM 746 C C . TYR A 1 93 ? 14.844 -5.974 -27.831 1.00 82.94 93 TYR A C 1
ATOM 748 O O . TYR A 1 93 ? 15.381 -6.656 -28.706 1.00 82.94 93 TYR A O 1
ATOM 756 N N . LEU A 1 94 ? 14.678 -4.653 -27.957 1.00 80.81 94 LEU A N 1
ATOM 757 C CA . LEU A 1 94 ? 15.101 -3.901 -29.140 1.00 80.81 94 LEU A CA 1
ATOM 758 C C . LEU A 1 94 ? 16.619 -3.960 -29.348 1.00 80.81 94 LEU A C 1
ATOM 760 O O . LEU A 1 94 ? 17.072 -4.132 -30.477 1.00 80.81 94 LEU A O 1
ATOM 764 N N . LEU A 1 95 ? 17.412 -3.886 -28.275 1.00 81.19 95 LEU A N 1
ATOM 765 C CA . LEU A 1 95 ? 18.865 -4.042 -28.353 1.00 81.19 95 LEU A CA 1
ATOM 766 C C . LEU A 1 95 ? 19.252 -5.437 -28.860 1.00 81.19 95 LEU A C 1
ATOM 768 O O . LEU A 1 95 ? 20.082 -5.539 -29.756 1.00 81.19 95 LEU A O 1
ATOM 772 N N . ILE A 1 96 ? 18.639 -6.508 -28.347 1.00 83.31 96 ILE A N 1
ATOM 773 C CA . ILE A 1 96 ? 18.898 -7.882 -28.815 1.00 83.31 96 ILE A CA 1
ATOM 774 C C . ILE A 1 96 ? 18.530 -8.034 -30.297 1.00 83.31 96 ILE A C 1
ATOM 776 O O . ILE A 1 96 ? 19.287 -8.641 -31.059 1.00 83.31 96 ILE A O 1
ATOM 780 N N . MET A 1 97 ? 17.388 -7.480 -30.713 1.00 79.38 97 MET A N 1
ATOM 781 C CA . MET A 1 97 ? 16.953 -7.491 -32.111 1.00 79.38 97 MET A CA 1
ATOM 782 C C . MET A 1 97 ? 17.958 -6.757 -33.008 1.00 79.38 97 MET A C 1
ATOM 784 O O . MET A 1 97 ? 18.394 -7.298 -34.020 1.00 79.38 97 MET A O 1
ATOM 788 N N . MET A 1 98 ? 18.418 -5.584 -32.577 1.00 71.81 98 MET A N 1
ATOM 789 C CA . MET A 1 98 ? 19.429 -4.800 -33.279 1.00 71.81 98 MET A CA 1
ATOM 790 C C . MET A 1 98 ? 20.778 -5.529 -33.365 1.00 71.81 98 MET A C 1
ATOM 792 O O . MET A 1 98 ? 21.376 -5.573 -34.436 1.00 71.81 98 MET A O 1
ATOM 796 N N . PHE A 1 99 ? 21.249 -6.157 -32.281 1.00 77.12 99 PHE A N 1
ATOM 797 C CA . PHE A 1 99 ? 22.500 -6.927 -32.283 1.00 77.12 99 PHE A CA 1
ATOM 798 C C . PHE A 1 99 ? 22.460 -8.121 -33.245 1.00 77.12 99 PHE A C 1
ATOM 800 O O . PHE A 1 99 ? 23.482 -8.461 -33.837 1.00 77.12 99 PHE A O 1
ATOM 807 N N . ARG A 1 100 ? 21.289 -8.736 -33.446 1.00 76.25 100 ARG A N 1
ATOM 808 C CA . ARG A 1 100 ? 21.106 -9.796 -34.450 1.00 76.25 100 ARG A CA 1
ATOM 809 C C . ARG A 1 100 ? 21.196 -9.280 -35.888 1.00 76.25 100 ARG A C 1
ATOM 811 O O . ARG A 1 100 ? 21.592 -10.034 -36.772 1.00 76.25 100 ARG A O 1
ATOM 818 N N . GLU A 1 101 ? 20.863 -8.015 -36.120 1.00 71.88 101 GLU A N 1
ATOM 819 C CA . GLU A 1 101 ? 20.838 -7.391 -37.449 1.00 71.88 101 GLU A CA 1
ATOM 820 C C . GLU A 1 101 ? 22.069 -6.521 -37.757 1.00 71.88 101 GLU A C 1
ATOM 822 O O . GLU A 1 101 ? 22.195 -6.027 -38.876 1.00 71.88 101 GLU A O 1
ATOM 827 N N . ILE A 1 102 ? 23.026 -6.396 -36.825 1.00 65.12 102 ILE A N 1
ATOM 828 C CA . ILE A 1 102 ? 24.237 -5.551 -36.928 1.00 65.12 102 ILE A CA 1
ATOM 829 C C . ILE A 1 102 ? 25.050 -5.757 -38.222 1.00 65.12 102 ILE A C 1
ATOM 831 O O . ILE A 1 102 ? 25.736 -4.840 -38.668 1.00 65.12 102 ILE A O 1
ATOM 835 N N . GLY A 1 103 ? 24.958 -6.924 -38.867 1.00 63.94 103 GLY A N 1
ATOM 836 C CA . GLY A 1 103 ? 25.635 -7.204 -40.140 1.00 63.94 103 GLY A CA 1
ATOM 837 C C . GLY A 1 103 ? 24.982 -6.583 -41.384 1.00 63.94 103 GLY A C 1
ATOM 838 O O . GLY A 1 103 ? 25.577 -6.612 -42.459 1.00 63.94 103 GLY A O 1
ATOM 839 N N . LYS A 1 104 ? 23.767 -6.032 -41.275 1.00 64.19 104 LYS A N 1
ATOM 840 C CA . LYS A 1 104 ? 23.017 -5.428 -42.383 1.00 64.19 104 LYS A CA 1
ATOM 841 C C . LYS A 1 104 ? 22.624 -4.005 -42.005 1.00 64.19 104 LYS A C 1
ATOM 843 O O . LYS A 1 104 ? 21.494 -3.765 -41.592 1.00 64.19 104 LYS A O 1
ATOM 848 N N . LEU A 1 105 ? 23.553 -3.061 -42.181 1.00 58.38 105 LEU A N 1
ATOM 849 C CA . LEU A 1 105 ? 23.287 -1.617 -42.111 1.00 58.38 105 LEU A CA 1
ATOM 850 C C . LEU A 1 105 ? 22.262 -1.231 -43.186 1.00 58.38 105 LEU A C 1
ATOM 852 O O . LEU A 1 105 ? 22.588 -0.822 -44.296 1.00 58.38 105 LEU A O 1
ATOM 856 N N . THR A 1 106 ? 20.997 -1.425 -42.850 1.00 72.00 106 THR A N 1
ATOM 857 C CA . THR A 1 106 ? 19.835 -1.081 -43.658 1.00 72.00 106 THR A CA 1
ATOM 858 C C . THR A 1 106 ? 19.175 0.156 -43.068 1.00 72.00 106 THR A C 1
ATOM 860 O O . THR A 1 106 ? 19.347 0.482 -41.890 1.00 72.00 106 THR A O 1
ATOM 863 N N . PHE A 1 107 ? 18.390 0.858 -43.881 1.00 73.00 107 PHE A N 1
ATOM 864 C CA . PHE A 1 107 ? 17.633 2.032 -43.443 1.00 73.00 107 PHE A CA 1
ATOM 865 C C . PHE A 1 107 ? 16.766 1.7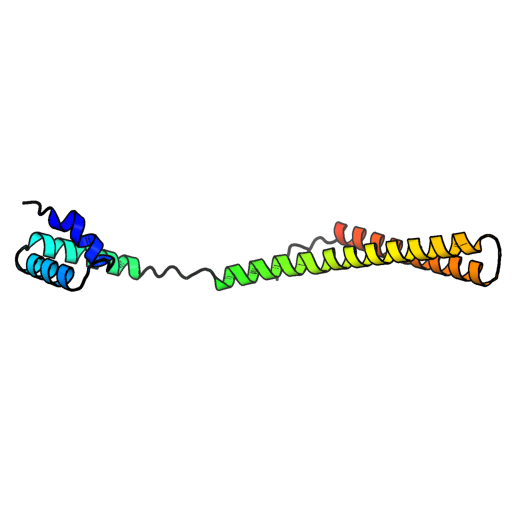47 -42.196 1.00 73.00 107 PHE A C 1
ATOM 867 O O . PHE A 1 107 ? 16.654 2.596 -41.314 1.00 73.00 107 PHE A O 1
ATOM 874 N N . GLY A 1 108 ? 16.247 0.518 -42.065 1.00 71.75 108 GLY A N 1
ATOM 875 C CA . GLY A 1 108 ? 15.477 0.068 -40.899 1.00 71.75 108 GLY A CA 1
ATOM 876 C C . GLY A 1 108 ? 16.247 0.149 -39.576 1.00 71.75 108 GLY A C 1
ATOM 877 O O . GLY A 1 108 ? 15.722 0.673 -38.596 1.00 71.75 108 GLY A O 1
ATOM 878 N N . THR A 1 109 ? 17.518 -0.264 -39.560 1.00 71.00 109 THR A N 1
ATOM 879 C CA . THR A 1 109 ? 18.396 -0.153 -38.379 1.00 71.00 109 THR A CA 1
ATOM 880 C C . THR A 1 109 ? 18.606 1.300 -37.937 1.00 71.00 109 THR A C 1
ATOM 882 O O . THR A 1 109 ? 18.602 1.589 -36.742 1.00 71.00 109 THR A O 1
ATOM 885 N N . GLY A 1 110 ? 18.735 2.235 -38.886 1.00 76.56 110 GLY A N 1
ATOM 886 C CA . GLY A 1 110 ? 18.885 3.663 -38.583 1.00 76.56 110 GLY A CA 1
ATOM 887 C C . GLY A 1 110 ? 17.632 4.269 -37.944 1.00 76.56 110 GLY A C 1
ATOM 888 O O . GLY A 1 110 ? 17.724 4.976 -36.942 1.00 76.56 110 GLY A O 1
ATOM 889 N N . VAL A 1 111 ? 16.449 3.938 -38.473 1.00 78.88 111 VAL A N 1
ATOM 890 C CA . VAL A 1 111 ? 15.160 4.370 -37.902 1.00 78.88 111 VAL A CA 1
ATOM 891 C C . VAL A 1 111 ? 14.961 3.798 -36.495 1.00 78.88 111 VAL A C 1
ATOM 893 O O . VAL A 1 111 ? 14.550 4.521 -35.587 1.00 78.88 111 VAL A O 1
ATOM 896 N N . MET A 1 112 ? 15.307 2.525 -36.285 1.00 73.62 112 MET A N 1
ATOM 897 C CA . MET A 1 112 ? 15.200 1.873 -34.977 1.00 73.62 112 MET A CA 1
ATOM 898 C C . MET A 1 112 ? 16.099 2.538 -33.921 1.00 73.62 112 MET A C 1
ATOM 900 O O . MET A 1 112 ? 15.656 2.746 -32.791 1.00 73.62 112 MET A O 1
ATOM 904 N N . LEU A 1 113 ? 17.320 2.944 -34.286 1.00 76.94 113 LEU A N 1
ATOM 905 C CA . LEU A 1 113 ? 18.233 3.671 -33.394 1.00 76.94 113 LEU A CA 1
ATOM 906 C C . LEU A 1 113 ? 17.675 5.029 -32.957 1.00 76.94 113 LEU A C 1
ATOM 908 O O . LEU A 1 113 ? 17.732 5.365 -31.773 1.00 76.94 113 LEU A O 1
ATOM 912 N N . VAL A 1 114 ? 17.106 5.799 -33.889 1.00 81.81 114 VAL A N 1
ATOM 913 C CA . VAL A 1 114 ? 16.498 7.104 -33.584 1.00 81.81 114 VAL A CA 1
ATOM 914 C C . VAL A 1 114 ? 15.287 6.939 -32.664 1.00 81.81 114 VAL A C 1
ATOM 916 O O . VAL A 1 114 ? 15.148 7.685 -31.694 1.00 81.81 114 VAL A O 1
ATOM 919 N N . LEU A 1 115 ? 14.443 5.932 -32.914 1.00 79.94 115 LEU A N 1
ATOM 920 C CA . LEU A 1 115 ? 13.302 5.623 -32.050 1.00 79.94 115 LEU A CA 1
ATOM 921 C C . LEU A 1 115 ? 13.748 5.224 -30.640 1.00 79.94 115 LEU A C 1
ATOM 923 O O . LEU A 1 115 ? 13.197 5.727 -29.663 1.00 79.94 115 LEU A O 1
ATOM 927 N N . LEU A 1 116 ? 14.771 4.375 -30.522 1.00 80.69 116 LEU A N 1
ATOM 928 C CA . LEU A 1 116 ? 15.305 3.936 -29.233 1.00 80.69 116 LEU A CA 1
ATOM 929 C C . LEU A 1 116 ? 15.925 5.102 -28.451 1.00 80.69 116 LEU A C 1
ATOM 931 O O . LEU A 1 116 ? 15.647 5.265 -27.263 1.00 80.69 116 LEU A O 1
ATOM 935 N N . ALA A 1 117 ? 16.693 5.963 -29.121 1.00 79.50 117 ALA A N 1
ATOM 936 C CA . ALA A 1 117 ? 17.247 7.173 -28.520 1.00 79.50 117 ALA A CA 1
ATOM 937 C C . ALA A 1 117 ? 16.144 8.137 -28.042 1.00 79.50 117 ALA A C 1
ATOM 939 O O . ALA A 1 117 ? 16.221 8.668 -26.929 1.00 79.50 117 ALA A O 1
ATOM 940 N N . GLY A 1 118 ? 15.087 8.324 -28.841 1.00 83.75 118 GLY A N 1
ATOM 941 C CA . GLY A 1 118 ? 13.915 9.121 -28.472 1.00 83.75 118 GLY A CA 1
ATOM 942 C C . GLY A 1 118 ? 13.190 8.572 -27.241 1.00 83.75 118 GLY A C 1
ATOM 943 O O . GLY A 1 118 ? 12.885 9.323 -26.313 1.00 83.75 118 GLY A O 1
ATOM 944 N N . LEU A 1 119 ? 12.988 7.253 -27.186 1.00 82.38 119 LEU A N 1
ATOM 945 C CA . LEU A 1 119 ? 12.322 6.572 -26.074 1.00 82.38 119 LEU A CA 1
ATOM 946 C C . LEU A 1 119 ? 13.130 6.706 -24.776 1.00 82.38 119 LEU A C 1
ATOM 948 O O . LEU A 1 119 ? 12.571 7.072 -23.744 1.00 82.38 119 LEU A O 1
ATOM 952 N N . ILE A 1 120 ? 14.451 6.513 -24.843 1.00 83.19 120 ILE A N 1
ATOM 953 C CA . ILE A 1 120 ? 15.366 6.727 -23.711 1.00 83.19 120 ILE A CA 1
ATOM 954 C C . ILE A 1 120 ? 15.329 8.187 -23.241 1.00 83.19 120 ILE A C 1
ATOM 956 O O . ILE A 1 120 ? 15.245 8.446 -22.041 1.00 83.19 120 ILE A O 1
ATOM 960 N N . THR A 1 121 ? 15.348 9.147 -24.167 1.00 80.88 121 THR A N 1
ATOM 961 C CA . THR A 1 121 ? 15.341 10.583 -23.838 1.00 80.88 121 THR A CA 1
ATOM 962 C C . THR A 1 121 ? 14.046 10.982 -23.132 1.00 80.88 121 THR A C 1
ATOM 964 O O . THR A 1 121 ? 14.078 11.691 -22.124 1.00 80.88 121 THR A O 1
ATOM 967 N N . LEU A 1 122 ? 12.906 10.473 -23.606 1.00 81.56 122 LEU A N 1
ATOM 968 C CA . LEU A 1 122 ? 11.603 10.693 -22.985 1.00 81.56 122 LEU A CA 1
ATOM 969 C C . LEU A 1 122 ? 11.564 10.097 -21.572 1.00 81.56 122 LEU A C 1
ATOM 971 O O . LEU A 1 122 ? 11.149 10.771 -20.630 1.00 81.56 122 LEU A O 1
ATOM 975 N N . LEU A 1 123 ? 12.081 8.879 -21.399 1.00 83.19 123 LEU A N 1
ATOM 976 C CA . LEU A 1 123 ? 12.187 8.219 -20.096 1.00 83.19 123 LEU A CA 1
ATOM 977 C C . LEU A 1 123 ? 13.032 9.033 -19.104 1.00 83.19 123 LEU A C 1
ATOM 979 O O . LEU A 1 123 ? 12.617 9.248 -17.965 1.00 83.19 123 LEU A O 1
ATOM 983 N N . ILE A 1 124 ? 14.185 9.544 -19.544 1.00 82.19 124 ILE A N 1
ATOM 984 C CA . ILE A 1 124 ? 15.060 10.395 -18.725 1.00 82.19 124 ILE A CA 1
ATOM 985 C C . ILE A 1 124 ? 14.361 11.707 -18.357 1.00 82.19 124 ILE A C 1
ATOM 987 O O . ILE A 1 124 ? 14.449 12.138 -17.206 1.00 82.19 124 ILE A O 1
ATOM 991 N N . SER A 1 125 ? 13.648 12.330 -19.300 1.00 84.00 125 SER A N 1
ATOM 992 C CA . SER A 1 125 ? 12.891 13.564 -19.059 1.00 84.00 125 SER A CA 1
ATOM 993 C C . SER A 1 125 ? 11.842 13.365 -17.962 1.00 84.00 125 SER A C 1
ATOM 995 O O . SER A 1 125 ? 11.820 14.093 -16.968 1.00 84.00 125 SER A O 1
ATOM 997 N N . VAL A 1 126 ? 11.056 12.293 -18.078 1.00 81.81 126 VAL A N 1
ATOM 998 C CA . VAL A 1 126 ? 10.016 11.928 -17.114 1.00 81.81 126 VAL A CA 1
ATOM 999 C C . VAL A 1 126 ? 10.603 11.640 -15.730 1.00 81.81 126 VAL A C 1
ATOM 1001 O O . VAL A 1 126 ? 10.088 12.127 -14.720 1.00 81.81 126 VAL A O 1
ATOM 1004 N N . ILE A 1 127 ? 11.705 10.886 -15.660 1.00 80.62 127 ILE A N 1
ATOM 1005 C CA . ILE A 1 127 ? 12.399 10.609 -14.396 1.00 80.62 127 ILE A CA 1
ATOM 1006 C C . ILE A 1 127 ? 12.884 11.920 -13.766 1.00 80.62 127 ILE A C 1
ATOM 1008 O O . ILE A 1 127 ? 12.621 12.173 -12.587 1.00 80.62 127 ILE A O 1
ATOM 1012 N N . ARG A 1 128 ? 13.553 12.780 -14.540 1.00 83.25 128 ARG A N 1
ATOM 1013 C CA . ARG A 1 128 ? 14.099 14.059 -14.066 1.00 83.25 128 ARG A CA 1
ATOM 1014 C C . ARG A 1 128 ? 13.008 14.980 -13.531 1.00 83.25 128 ARG A C 1
ATOM 1016 O O . ARG A 1 128 ? 13.148 15.514 -12.429 1.00 83.25 128 ARG A O 1
ATOM 1023 N N . GLU A 1 129 ? 11.919 15.137 -14.275 1.00 79.19 129 GLU A N 1
ATOM 1024 C CA . GLU A 1 129 ? 10.783 15.966 -13.880 1.00 79.19 129 GLU A CA 1
ATOM 1025 C C . GLU A 1 129 ? 10.150 15.463 -12.576 1.00 79.19 129 GLU A C 1
ATOM 1027 O O . GLU A 1 129 ? 9.865 16.245 -11.667 1.00 79.19 129 GLU A O 1
ATOM 1032 N N . ARG A 1 130 ? 10.020 14.142 -12.409 1.00 73.00 130 ARG A N 1
ATOM 1033 C CA . ARG A 1 130 ? 9.476 13.552 -11.179 1.00 73.00 130 ARG A CA 1
ATOM 1034 C C . ARG A 1 130 ? 10.414 13.660 -9.986 1.00 73.00 130 ARG A C 1
ATOM 1036 O O . ARG A 1 130 ? 9.935 13.923 -8.882 1.00 73.00 130 ARG A O 1
ATOM 1043 N N . PHE A 1 131 ? 11.725 13.505 -10.169 1.00 74.75 131 PHE A N 1
ATOM 1044 C CA . PHE A 1 131 ? 12.689 13.778 -9.099 1.00 74.75 131 PHE A CA 1
ATOM 1045 C C . PHE A 1 131 ? 12.624 15.244 -8.655 1.00 74.75 131 PHE A C 1
ATOM 1047 O O . PHE A 1 131 ? 12.648 15.517 -7.452 1.00 74.75 131 PHE A O 1
ATOM 1054 N N . HIS A 1 132 ? 12.465 16.172 -9.601 1.00 73.38 132 HIS A N 1
ATOM 1055 C CA . HIS A 1 132 ? 12.327 17.595 -9.306 1.00 73.38 132 HIS A CA 1
ATOM 1056 C C . HIS A 1 132 ? 11.023 17.905 -8.555 1.00 73.38 132 HIS A C 1
ATOM 1058 O O . HIS A 1 132 ? 11.069 18.502 -7.480 1.00 73.38 132 HIS A O 1
ATOM 1064 N N . GLN A 1 133 ? 9.877 17.400 -9.027 1.00 68.75 133 GLN A N 1
ATOM 1065 C CA . GLN A 1 133 ? 8.592 17.525 -8.325 1.00 68.75 133 GLN A CA 1
ATOM 1066 C C . GLN A 1 133 ? 8.647 16.890 -6.928 1.00 68.75 133 GLN A C 1
ATOM 1068 O O . GLN A 1 133 ? 8.170 17.470 -5.956 1.00 68.75 133 GLN A O 1
ATOM 1073 N N . LYS A 1 134 ? 9.296 15.726 -6.772 1.00 62.97 134 LYS A N 1
ATOM 1074 C CA . LYS A 1 134 ? 9.438 15.086 -5.459 1.00 62.97 134 LYS A CA 1
ATOM 1075 C C . LYS A 1 134 ? 10.266 15.943 -4.494 1.00 62.97 134 LYS A C 1
ATOM 1077 O O . LYS A 1 134 ? 9.985 15.895 -3.301 1.0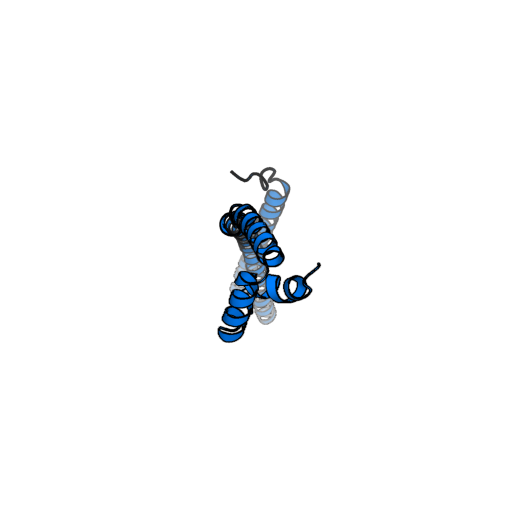0 62.97 134 LYS A O 1
ATOM 1082 N N . LYS A 1 135 ? 11.251 16.702 -4.970 1.00 60.22 135 LYS A N 1
ATOM 1083 C CA . LYS A 1 135 ? 12.085 17.563 -4.121 1.00 60.22 135 LYS A CA 1
ATOM 1084 C C . LYS A 1 135 ? 11.448 18.932 -3.846 1.00 60.22 135 LYS A C 1
ATOM 1086 O O . LYS A 1 135 ? 11.660 19.474 -2.771 1.00 60.22 135 LYS A O 1
ATOM 1091 N N . SER A 1 136 ? 10.679 19.471 -4.794 1.00 60.91 136 SER A N 1
ATOM 1092 C CA . SER A 1 136 ? 10.128 20.833 -4.725 1.00 60.91 136 SER A CA 1
ATOM 1093 C C . SER A 1 136 ? 8.737 20.926 -4.097 1.00 60.91 136 SER A C 1
ATOM 1095 O O . SER A 1 136 ? 8.282 22.024 -3.777 1.00 60.91 136 SER A O 1
ATOM 1097 N N . ASP A 1 137 ? 8.031 19.812 -3.952 1.00 57.41 137 ASP A N 1
ATOM 1098 C CA . ASP A 1 137 ? 6.653 19.846 -3.483 1.00 57.41 137 ASP A CA 1
ATOM 1099 C C . ASP A 1 137 ? 6.596 19.945 -1.946 1.00 57.41 137 ASP A C 1
ATOM 1101 O O . ASP A 1 137 ? 6.731 18.960 -1.215 1.00 57.41 137 ASP A O 1
ATOM 1105 N N . ARG A 1 138 ? 6.464 21.203 -1.499 1.00 52.69 138 ARG A N 1
ATOM 1106 C CA . ARG A 1 138 ? 6.392 21.701 -0.114 1.00 52.69 138 ARG A CA 1
ATOM 1107 C C . ARG A 1 138 ? 5.026 21.455 0.550 1.00 52.69 138 ARG A C 1
ATOM 1109 O O . ARG A 1 138 ? 4.905 21.661 1.751 1.00 52.69 138 ARG A O 1
ATOM 1116 N N . TYR A 1 139 ? 4.016 21.014 -0.203 1.00 58.00 139 TYR A N 1
ATOM 1117 C CA . TYR A 1 139 ? 2.624 20.897 0.256 1.00 58.00 139 TYR A CA 1
ATOM 1118 C C . TYR A 1 139 ? 2.117 19.451 0.355 1.00 58.00 139 TYR A C 1
ATOM 1120 O O . TYR A 1 139 ? 0.920 19.224 0.508 1.00 58.00 139 TYR A O 1
ATOM 1128 N N . LYS A 1 140 ? 3.013 18.458 0.315 1.00 55.34 140 LYS A N 1
ATOM 1129 C CA . LYS A 1 140 ? 2.637 17.031 0.337 1.00 55.34 140 LYS A CA 1
ATOM 1130 C C . LYS A 1 140 ? 1.881 16.572 1.577 1.00 55.34 140 LYS A C 1
ATOM 1132 O O . LYS A 1 140 ? 1.197 15.554 1.505 1.00 55.34 140 LYS A O 1
ATOM 1137 N N . ASP A 1 141 ? 2.014 17.306 2.675 1.00 52.97 141 ASP A N 1
ATOM 1138 C CA . ASP A 1 141 ? 1.467 16.925 3.975 1.00 52.97 141 ASP A CA 1
ATOM 1139 C C . ASP A 1 141 ? 0.236 17.752 4.376 1.00 52.97 141 ASP A C 1
ATOM 1141 O O . ASP A 1 141 ? -0.306 17.554 5.461 1.00 52.97 141 ASP A O 1
ATOM 1145 N N . ILE A 1 142 ? -0.248 18.660 3.516 1.00 54.47 142 ILE A N 1
ATOM 1146 C CA . ILE A 1 142 ? -1.450 19.445 3.823 1.00 54.47 142 ILE A CA 1
ATOM 1147 C C . ILE A 1 142 ? -2.690 18.690 3.338 1.00 54.47 142 ILE A C 1
ATOM 1149 O O . ILE A 1 142 ? -3.033 18.695 2.156 1.00 54.47 142 ILE A O 1
ATOM 1153 N N . VAL A 1 143 ? -3.359 18.025 4.278 1.00 55.47 143 VAL A N 1
ATOM 1154 C CA . VAL A 1 143 ? -4.698 17.452 4.099 1.00 55.47 143 VAL A CA 1
ATOM 1155 C C . VAL A 1 143 ? -5.716 18.585 4.270 1.00 55.47 143 VAL A C 1
ATOM 1157 O O . VAL A 1 143 ? -5.682 19.276 5.285 1.00 55.47 143 VAL A O 1
ATOM 1160 N N . ARG A 1 144 ? -6.574 18.803 3.268 1.00 52.41 144 ARG A N 1
ATOM 1161 C CA . ARG A 1 144 ? -7.705 19.742 3.331 1.00 52.41 144 ARG A CA 1
ATOM 1162 C C . ARG A 1 144 ? -8.979 19.009 3.718 1.00 52.41 144 ARG A C 1
ATOM 1164 O O . ARG A 1 144 ? -9.132 17.859 3.241 1.00 52.41 144 ARG A O 1
#